Protein AF-A0A4Y2C4C5-F1 (afdb_monomer_lite)

Organism: Araneus ventricosus (NCBI:txid182803)

Foldseek 3Di:
DPLPPDDDDPDDPDPDPPDDEAEAAQVSLLVVQFDDAFAFQLVVLVSSVCVCCVPPNDAYAYEYEDDDPPDDDPVVVVLVVLQVPADADDDDHDRRDTDHDGSVNQCSHPNSVVVSVVNSVPVQVPRPHYDYDHDD

Radius of gyration: 16.6 Å; chains: 1; bounding box: 33×39×47 Å

Sequence (136 aa):
MFYNIFDTVPERPVDNTDNLYFVLHGCSLIHRVVWPKQETFGDVYTTYMSYIKRHYGDEVTVVFDGYTESNVKTKTIERQRRRIKRTSREIIFNESTVLLDPQRQFLSNLANKEFFISQTRWPLGERRHMHVCSNR

Secondary structure (DSSP, 8-state):
--SS--PPPPPP--S--TT--EEEEHHHHHHHSPPPTT-BHHHHHHHHHHHHHHHH-S-EEEE-------S--HHHHHHHHHHHT--PPP----TTSB--S-HHHHTTSHHHHHHHHHHHHHHHHSSSS-------

Structure (mmCIF, N/CA/C/O backbone):
data_AF-A0A4Y2C4C5-F1
#
_entry.id   AF-A0A4Y2C4C5-F1
#
loop_
_atom_site.group_PDB
_atom_site.id
_atom_site.type_symbol
_atom_site.label_atom_id
_atom_site.label_alt_id
_atom_site.label_comp_id
_atom_site.label_asym_id
_atom_site.label_entity_id
_atom_site.label_seq_id
_atom_site.pdbx_PDB_ins_code
_atom_site.Cartn_x
_atom_site.Cartn_y
_atom_site.Cartn_z
_atom_site.occupancy
_atom_site.B_iso_or_equiv
_atom_site.auth_seq_id
_atom_site.auth_comp_id
_atom_site.auth_asym_id
_atom_site.auth_atom_id
_atom_site.pdbx_PDB_model_num
ATOM 1 N N . MET A 1 1 ? -16.285 10.145 -7.436 1.00 42.97 1 MET A N 1
ATOM 2 C CA . MET A 1 1 ? -16.070 9.441 -8.713 1.00 42.97 1 MET A CA 1
ATOM 3 C C . MET A 1 1 ? -15.095 10.303 -9.520 1.00 42.97 1 MET A C 1
ATOM 5 O O . MET A 1 1 ? -15.540 11.147 -10.269 1.00 42.97 1 MET A O 1
ATOM 9 N N . PHE A 1 2 ? -13.786 10.238 -9.230 1.00 40.41 2 PHE A N 1
ATOM 10 C CA . PHE A 1 2 ? -12.778 11.183 -9.773 1.00 40.41 2 PHE A CA 1
ATOM 11 C C . PHE A 1 2 ? -11.611 10.493 -10.504 1.00 40.41 2 PHE A C 1
ATOM 13 O O . PHE A 1 2 ? -10.772 11.168 -11.080 1.00 40.41 2 PHE A O 1
ATOM 20 N N . TYR A 1 3 ? -11.547 9.157 -10.493 1.00 40.50 3 TYR A N 1
ATOM 21 C CA . TYR A 1 3 ? -10.404 8.400 -11.026 1.00 40.50 3 TYR A CA 1
ATOM 22 C C . TYR A 1 3 ? -10.631 7.826 -12.434 1.00 40.50 3 TYR A C 1
ATOM 24 O O . TYR A 1 3 ? -9.736 7.183 -12.968 1.00 40.50 3 TYR A O 1
ATOM 32 N N . ASN A 1 4 ? -11.796 8.085 -13.037 1.00 48.38 4 ASN A N 1
ATOM 33 C CA . ASN A 1 4 ? -12.156 7.614 -14.382 1.00 48.38 4 ASN A CA 1
ATOM 34 C C . ASN A 1 4 ? -11.835 8.647 -15.482 1.00 48.38 4 ASN A C 1
ATOM 36 O O . ASN A 1 4 ? -12.296 8.489 -16.599 1.00 48.38 4 ASN A O 1
ATOM 40 N N . ILE A 1 5 ? -11.116 9.730 -15.160 1.00 51.38 5 ILE A N 1
ATOM 41 C CA . ILE A 1 5 ? -10.836 10.843 -16.094 1.00 51.38 5 ILE A CA 1
ATOM 42 C C . ILE A 1 5 ? -9.521 10.617 -16.865 1.00 51.38 5 ILE A C 1
ATOM 44 O O . ILE A 1 5 ? -9.191 11.361 -17.779 1.00 51.38 5 ILE A O 1
ATOM 48 N N . PHE A 1 6 ? -8.751 9.589 -16.506 1.00 45.75 6 PHE A N 1
ATOM 49 C CA . PHE A 1 6 ? -7.539 9.234 -17.234 1.00 45.75 6 PHE A CA 1
ATOM 50 C C . PHE A 1 6 ? -7.845 8.083 -18.182 1.00 45.75 6 PHE A C 1
ATOM 52 O O . PHE A 1 6 ? -7.931 6.934 -17.740 1.00 45.75 6 PHE A O 1
ATOM 59 N N . ASP A 1 7 ? -7.989 8.405 -19.463 1.00 47.72 7 ASP A N 1
ATOM 60 C CA . ASP A 1 7 ? -8.007 7.410 -20.526 1.00 47.72 7 ASP A CA 1
ATOM 61 C C . ASP A 1 7 ? -6.652 6.695 -20.573 1.00 47.72 7 ASP A C 1
ATOM 63 O O . ASP A 1 7 ? -5.584 7.313 -20.491 1.00 47.72 7 ASP A O 1
ATOM 67 N N . THR A 1 8 ? -6.681 5.368 -20.670 1.00 58.41 8 THR A N 1
ATOM 68 C CA . THR A 1 8 ? -5.489 4.586 -21.000 1.00 58.41 8 THR A CA 1
ATOM 69 C C . THR A 1 8 ? -5.079 4.925 -22.424 1.00 58.41 8 THR A C 1
ATOM 71 O O . THR A 1 8 ? -5.868 4.741 -23.351 1.00 58.41 8 THR A O 1
ATOM 74 N N . VAL A 1 9 ? -3.856 5.431 -22.593 1.00 55.62 9 VAL A N 1
ATOM 75 C CA . VAL A 1 9 ? -3.279 5.695 -23.916 1.00 55.62 9 VAL A CA 1
ATOM 76 C C . VAL A 1 9 ? -3.312 4.385 -24.716 1.00 55.62 9 VAL A C 1
ATOM 78 O O . VAL A 1 9 ? -2.830 3.377 -24.196 1.00 55.62 9 VAL A O 1
ATOM 81 N N . PRO A 1 10 ? -3.893 4.360 -25.931 1.00 55.53 10 PRO A N 1
ATOM 82 C CA . PRO A 1 10 ? -3.906 3.156 -26.750 1.00 55.53 10 PRO A CA 1
ATOM 83 C C . PRO A 1 10 ? -2.473 2.728 -27.073 1.00 55.53 10 PRO A C 1
ATOM 85 O O . PRO A 1 10 ? -1.609 3.575 -27.320 1.00 55.53 10 PRO A O 1
ATOM 88 N N . GLU A 1 11 ? -2.237 1.416 -27.053 1.00 54.53 11 GLU A N 1
ATOM 89 C CA . GLU A 1 11 ? -0.945 0.819 -27.382 1.00 54.53 11 GLU A CA 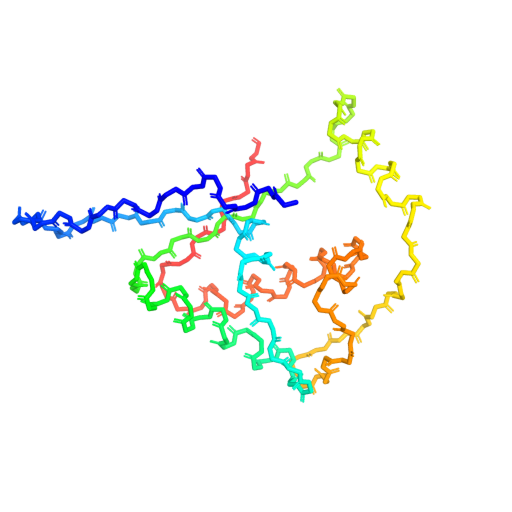1
ATOM 90 C C . GLU A 1 11 ? -0.483 1.322 -28.753 1.00 54.53 11 GLU A C 1
ATOM 92 O O . GLU A 1 11 ? -1.133 1.103 -29.777 1.00 54.53 11 GLU A O 1
ATOM 97 N N . ARG A 1 12 ? 0.633 2.053 -28.768 1.00 55.25 12 ARG A N 1
ATOM 98 C CA . ARG A 1 12 ? 1.340 2.365 -30.006 1.00 55.25 12 ARG A CA 1
ATOM 99 C C . ARG A 1 12 ? 2.288 1.200 -30.287 1.00 55.25 12 ARG A C 1
ATOM 101 O O . ARG A 1 12 ? 3.044 0.851 -29.379 1.00 55.25 12 ARG A O 1
ATOM 108 N N . PRO A 1 13 ? 2.323 0.643 -31.509 1.00 54.53 13 PRO A N 1
ATOM 109 C CA . PRO A 1 13 ? 3.436 -0.194 -31.919 1.00 54.53 13 PRO A CA 1
ATOM 110 C C . PRO A 1 13 ? 4.627 0.748 -32.117 1.00 54.53 13 PRO A C 1
ATOM 112 O O . PRO A 1 13 ? 4.786 1.369 -33.166 1.00 54.53 13 PRO A O 1
ATOM 115 N N . VAL A 1 14 ? 5.384 0.974 -31.046 1.00 51.84 14 VAL A N 1
ATOM 116 C CA . VAL A 1 14 ? 6.628 1.736 -31.109 1.00 51.84 14 VAL A CA 1
ATOM 117 C C . VAL A 1 14 ? 7.718 0.724 -31.409 1.00 51.84 14 VAL A C 1
ATOM 119 O O . VAL A 1 14 ? 8.172 0.011 -30.522 1.00 51.84 14 VAL A O 1
ATOM 122 N N . ASP A 1 15 ? 8.104 0.638 -32.678 1.00 54.16 15 ASP A N 1
ATOM 123 C CA . ASP A 1 15 ? 9.397 0.069 -33.039 1.00 54.16 15 ASP A CA 1
ATOM 124 C C . ASP A 1 15 ? 10.470 0.908 -32.323 1.00 54.16 15 ASP A C 1
ATOM 126 O O . ASP A 1 15 ? 10.569 2.116 -32.555 1.00 54.16 15 ASP A O 1
ATOM 130 N N . ASN A 1 16 ? 11.235 0.256 -31.439 1.00 54.72 16 ASN A N 1
ATOM 131 C CA . ASN A 1 16 ? 12.286 0.788 -30.558 1.00 54.72 16 ASN A CA 1
ATOM 132 C C . ASN A 1 16 ? 11.820 1.330 -29.181 1.00 54.72 16 ASN A C 1
ATOM 134 O O . ASN A 1 16 ? 11.774 2.536 -28.930 1.00 54.72 16 ASN A O 1
ATOM 138 N N . THR A 1 17 ? 11.502 0.412 -28.260 1.00 54.28 17 THR A N 1
ATOM 139 C CA . THR A 1 17 ? 11.105 0.661 -26.855 1.00 54.28 17 THR A CA 1
ATOM 140 C C . THR A 1 17 ? 12.216 0.397 -25.837 1.00 54.28 17 THR A C 1
ATOM 142 O O . THR A 1 17 ? 11.922 0.193 -24.662 1.00 54.28 17 THR A O 1
ATOM 145 N N . ASP A 1 18 ? 13.486 0.393 -26.236 1.00 57.34 18 ASP A N 1
ATOM 146 C CA . ASP A 1 18 ? 14.539 -0.168 -25.379 1.00 57.34 18 ASP A CA 1
ATOM 147 C C . ASP A 1 18 ? 14.850 0.639 -24.104 1.00 57.34 18 ASP A C 1
ATOM 149 O O . ASP A 1 18 ? 15.646 0.175 -23.301 1.00 57.34 18 ASP A O 1
ATOM 153 N N . ASN A 1 19 ? 14.227 1.805 -23.857 1.00 60.06 19 ASN A N 1
ATOM 154 C CA . ASN A 1 19 ? 14.456 2.594 -22.632 1.00 60.06 19 ASN A CA 1
ATOM 155 C C . ASN A 1 19 ? 13.245 3.457 -22.193 1.00 60.06 19 ASN A C 1
ATOM 157 O O . ASN A 1 19 ? 13.366 4.674 -22.027 1.00 60.06 19 ASN A O 1
ATOM 161 N N . LEU A 1 20 ? 12.052 2.874 -22.025 1.00 65.81 20 LEU A N 1
ATOM 162 C CA . LEU A 1 20 ? 10.915 3.590 -21.420 1.00 65.81 20 LEU A CA 1
ATOM 163 C C . LEU A 1 20 ? 10.899 3.409 -19.894 1.00 65.81 20 LEU A C 1
ATOM 165 O O . LEU A 1 20 ? 10.543 2.348 -19.394 1.00 65.81 20 LEU A O 1
ATOM 169 N N . TYR A 1 21 ? 11.218 4.475 -19.153 1.00 70.38 21 TYR A N 1
ATOM 170 C CA . TYR A 1 21 ? 11.119 4.501 -17.690 1.00 70.38 21 TYR A CA 1
ATOM 171 C C . TYR A 1 21 ? 9.747 5.007 -17.233 1.00 70.38 21 TYR A C 1
ATOM 173 O O . TYR A 1 21 ? 9.394 6.170 -17.451 1.00 70.38 21 TYR A O 1
ATOM 181 N N . PHE A 1 22 ? 8.978 4.163 -16.543 1.00 76.19 22 PHE A N 1
ATOM 182 C CA . PHE A 1 22 ? 7.704 4.573 -15.951 1.00 76.19 22 PHE A CA 1
ATOM 183 C C . PHE A 1 22 ? 7.909 5.151 -14.551 1.00 76.19 22 PHE A C 1
ATOM 185 O O . PHE A 1 22 ? 8.479 4.499 -13.680 1.00 76.19 22 PHE A O 1
ATOM 192 N N . VAL A 1 23 ? 7.381 6.352 -14.303 1.00 80.62 23 VAL A N 1
ATOM 193 C CA . VAL A 1 23 ? 7.311 6.942 -12.958 1.00 80.62 23 VAL A CA 1
ATOM 194 C C . VAL A 1 23 ? 5.852 7.030 -12.522 1.00 80.62 23 VAL A C 1
ATOM 196 O O . VAL A 1 23 ? 5.058 7.777 -13.093 1.00 80.62 23 VAL A O 1
ATOM 199 N N . LEU A 1 24 ? 5.482 6.259 -11.500 1.00 83.88 24 LEU A N 1
ATOM 200 C CA . LEU A 1 24 ? 4.123 6.198 -10.971 1.00 83.88 24 LEU A CA 1
ATOM 201 C C . LEU A 1 24 ? 3.974 7.043 -9.713 1.00 83.88 24 LEU A C 1
ATOM 203 O O . LEU A 1 24 ? 4.769 6.962 -8.779 1.00 83.88 24 LEU A O 1
ATOM 207 N N . HIS A 1 25 ? 2.870 7.778 -9.633 1.00 83.94 25 HIS A N 1
ATOM 208 C CA . HIS A 1 25 ? 2.468 8.442 -8.401 1.00 83.94 25 HIS A CA 1
ATOM 209 C C . HIS A 1 25 ? 1.853 7.427 -7.418 1.00 83.94 25 HIS A C 1
ATOM 211 O O . HIS A 1 25 ? 0.699 7.008 -7.572 1.00 83.94 25 HIS A O 1
ATOM 217 N N . GLY A 1 26 ? 2.597 7.060 -6.374 1.00 83.06 26 GLY A N 1
ATOM 218 C CA . GLY A 1 26 ? 2.230 6.031 -5.395 1.00 83.06 26 GLY A CA 1
ATOM 219 C C . GLY A 1 26 ? 0.922 6.327 -4.659 1.00 83.06 26 GLY A C 1
ATOM 220 O O . GLY A 1 26 ? 0.092 5.442 -4.469 1.00 83.06 26 GLY A O 1
ATOM 221 N N . CYS A 1 27 ? 0.648 7.599 -4.352 1.00 81.50 27 CYS A N 1
ATOM 222 C CA . CYS A 1 27 ? -0.620 8.008 -3.741 1.00 81.50 27 CYS A CA 1
ATOM 223 C C . CYS A 1 27 ? -1.846 7.781 -4.651 1.00 81.50 27 CYS A C 1
ATOM 225 O O . CYS A 1 27 ? -2.960 7.690 -4.142 1.00 81.50 27 CYS A O 1
ATOM 227 N N . SER A 1 28 ? -1.669 7.686 -5.975 1.00 83.94 28 SER A N 1
ATOM 228 C CA . SER A 1 28 ? -2.738 7.277 -6.903 1.00 83.94 28 SER A CA 1
ATOM 229 C C . SER A 1 28 ? -2.862 5.754 -6.949 1.00 83.94 28 SER A C 1
ATOM 231 O O . SER A 1 28 ? -3.963 5.211 -6.853 1.00 83.94 28 SER A O 1
ATOM 233 N N . LEU A 1 29 ? -1.717 5.066 -7.010 1.00 87.50 29 LEU A N 1
ATOM 234 C CA . LEU A 1 29 ? -1.637 3.610 -7.066 1.00 87.50 29 LEU A CA 1
ATOM 235 C C . LEU A 1 29 ? -2.385 2.949 -5.898 1.00 87.50 29 LEU A C 1
ATOM 237 O O . LEU A 1 29 ? -3.181 2.039 -6.128 1.00 87.50 29 LEU A O 1
ATOM 241 N N . ILE A 1 30 ? -2.226 3.471 -4.674 1.00 87.88 30 ILE A N 1
ATOM 242 C CA . ILE A 1 30 ? -2.872 2.907 -3.476 1.00 87.88 30 ILE A CA 1
ATOM 243 C C . ILE A 1 30 ? -4.403 2.940 -3.493 1.00 87.88 30 ILE A C 1
ATOM 245 O O . ILE A 1 30 ? -5.048 2.223 -2.735 1.00 87.88 30 ILE A O 1
ATOM 249 N N . HIS A 1 31 ? -4.996 3.802 -4.319 1.00 86.31 31 HIS A N 1
ATOM 250 C CA . HIS A 1 31 ? -6.445 3.894 -4.486 1.00 86.31 31 HIS A CA 1
ATOM 251 C C . HIS A 1 31 ? -6.952 3.104 -5.696 1.00 86.31 31 HIS A C 1
ATOM 253 O O . HIS A 1 31 ? -8.162 2.908 -5.817 1.00 86.31 31 HIS A O 1
ATOM 259 N N . ARG A 1 32 ? -6.051 2.696 -6.595 1.00 90.00 32 ARG A N 1
ATOM 260 C CA . ARG A 1 32 ? -6.373 2.047 -7.868 1.00 90.00 32 ARG A CA 1
ATOM 261 C C . ARG A 1 32 ? -6.358 0.526 -7.763 1.00 90.00 32 ARG A C 1
ATOM 263 O O . ARG A 1 32 ? -7.240 -0.118 -8.320 1.00 90.00 32 ARG A O 1
ATOM 270 N N . VAL A 1 33 ? -5.384 -0.035 -7.051 1.00 88.81 33 VAL A N 1
ATOM 271 C CA . VAL A 1 33 ? -5.281 -1.486 -6.852 1.00 88.81 33 VAL A CA 1
ATOM 272 C C . VAL A 1 33 ? -6.347 -1.932 -5.862 1.00 88.81 33 VAL A C 1
ATOM 274 O O . VAL A 1 33 ? -6.381 -1.440 -4.739 1.00 88.81 33 VAL A O 1
ATOM 277 N N . VAL A 1 34 ? -7.227 -2.842 -6.273 1.00 89.81 34 VAL A N 1
ATOM 278 C CA . VAL A 1 34 ? -8.308 -3.356 -5.422 1.00 89.81 34 VAL A CA 1
ATOM 279 C C . VAL A 1 34 ? -7.751 -4.394 -4.455 1.00 89.81 34 VAL A C 1
ATOM 281 O O . VAL A 1 34 ? -7.052 -5.314 -4.873 1.00 89.81 34 VAL A O 1
ATOM 284 N N . TRP A 1 35 ? -8.067 -4.251 -3.168 1.00 88.62 35 TRP A N 1
ATOM 285 C CA . TRP A 1 35 ? -7.650 -5.209 -2.141 1.00 88.62 35 TRP A CA 1
ATOM 286 C C . TRP A 1 35 ? -8.643 -6.371 -2.066 1.00 88.62 35 TRP A C 1
ATOM 288 O O . TRP A 1 35 ? -9.842 -6.112 -1.889 1.00 88.62 35 TRP A O 1
ATOM 298 N N . PRO A 1 36 ? -8.189 -7.631 -2.189 1.00 79.81 36 PRO A N 1
ATOM 299 C CA . PRO A 1 36 ? -9.053 -8.774 -1.943 1.00 79.81 36 PRO A CA 1
ATOM 300 C C . PRO A 1 36 ? -9.489 -8.804 -0.469 1.00 79.81 36 PRO A C 1
ATOM 302 O O . PRO A 1 36 ? -8.834 -8.243 0.412 1.00 79.81 36 PRO A O 1
ATOM 305 N N . LYS A 1 37 ? -10.649 -9.407 -0.195 1.00 79.69 37 LYS A N 1
ATOM 306 C CA . LYS A 1 37 ? -11.173 -9.524 1.173 1.00 79.69 37 LYS A CA 1
ATOM 307 C C . LYS A 1 37 ? -10.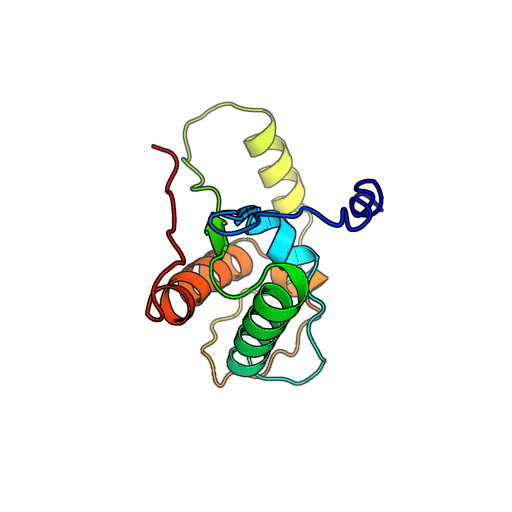476 -10.675 1.898 1.00 79.69 37 LYS A C 1
ATOM 309 O O . LYS A 1 37 ? -10.309 -11.723 1.295 1.00 79.69 37 LYS A O 1
ATOM 314 N N . GLN A 1 38 ? -10.223 -10.503 3.199 1.00 76.81 38 GLN A N 1
ATOM 315 C CA . GLN A 1 38 ? -9.702 -11.549 4.099 1.00 76.81 38 GLN A CA 1
ATOM 316 C C . GLN A 1 38 ? -8.281 -12.041 3.770 1.00 76.81 38 GLN A C 1
ATOM 318 O O . GLN A 1 38 ? -7.900 -13.129 4.183 1.00 76.81 38 GLN A O 1
ATOM 323 N N . GLU A 1 39 ? -7.494 -11.222 3.081 1.00 84.81 39 GLU A N 1
ATOM 324 C CA . GLU A 1 39 ? -6.087 -11.492 2.780 1.00 84.81 39 GLU A CA 1
ATOM 325 C C . GLU A 1 39 ? -5.158 -10.817 3.794 1.00 84.81 39 GLU A C 1
ATOM 327 O O . GLU A 1 39 ? -5.556 -9.878 4.498 1.00 84.81 39 GLU A O 1
ATOM 332 N N . THR A 1 40 ? -3.909 -11.269 3.867 1.00 92.81 40 THR A N 1
ATOM 333 C CA . THR A 1 40 ? -2.896 -10.620 4.705 1.00 92.81 40 THR A CA 1
ATOM 334 C C . THR A 1 40 ? -2.345 -9.351 4.042 1.00 92.81 40 THR A C 1
ATOM 336 O O . THR A 1 40 ? -2.498 -9.131 2.836 1.00 92.81 40 THR A O 1
ATOM 339 N N . PHE A 1 41 ? -1.677 -8.475 4.799 1.00 90.12 41 PHE A N 1
ATOM 340 C CA . PHE A 1 41 ? -0.991 -7.326 4.190 1.00 90.12 41 PHE A CA 1
ATOM 341 C C . PHE A 1 41 ? 0.124 -7.755 3.220 1.00 90.12 41 PHE A C 1
ATOM 343 O O . PHE A 1 41 ? 0.361 -7.051 2.238 1.00 90.12 41 PHE A O 1
ATOM 350 N N . GLY A 1 42 ? 0.757 -8.914 3.432 1.00 89.56 42 GLY A N 1
ATOM 351 C CA . GLY A 1 42 ? 1.722 -9.506 2.499 1.00 89.56 42 GLY A CA 1
ATOM 352 C C . GLY A 1 42 ? 1.105 -9.829 1.134 1.00 89.56 42 GLY A C 1
ATOM 353 O O . GLY A 1 42 ? 1.665 -9.486 0.087 1.00 89.56 42 GLY A O 1
ATOM 354 N N . ASP A 1 43 ? -0.100 -10.395 1.129 1.00 90.56 43 ASP A N 1
ATOM 355 C CA . ASP A 1 43 ? -0.855 -10.687 -0.097 1.00 90.56 43 ASP A CA 1
ATOM 356 C C . ASP A 1 43 ? -1.285 -9.396 -0.807 1.00 90.56 43 ASP A C 1
ATOM 358 O O . ASP A 1 43 ? -1.219 -9.279 -2.038 1.00 90.56 43 ASP A O 1
ATOM 362 N N . VAL A 1 44 ? -1.646 -8.365 -0.035 1.00 90.12 44 VAL A N 1
ATOM 363 C CA . VAL A 1 44 ? -1.909 -7.021 -0.565 1.00 90.12 44 VAL A CA 1
ATOM 364 C C . VAL A 1 44 ? -0.662 -6.463 -1.258 1.00 90.12 44 VAL A C 1
ATOM 366 O O . VAL A 1 44 ? -0.769 -5.986 -2.390 1.00 90.12 44 VAL A O 1
ATOM 369 N N . TYR A 1 45 ? 0.525 -6.549 -0.648 1.00 88.06 45 TYR A N 1
ATOM 370 C CA . TYR A 1 45 ? 1.776 -6.117 -1.285 1.00 88.06 45 TYR A CA 1
ATOM 371 C C . TYR A 1 45 ? 2.059 -6.898 -2.571 1.00 88.06 45 TYR A C 1
ATOM 373 O O . TYR A 1 45 ? 2.362 -6.297 -3.602 1.00 88.06 45 TYR A O 1
ATOM 381 N N . THR A 1 46 ? 1.858 -8.213 -2.558 1.00 88.19 46 THR A N 1
ATOM 382 C CA . THR A 1 46 ? 1.993 -9.067 -3.748 1.00 88.19 46 THR A CA 1
ATOM 383 C C . THR A 1 46 ? 1.020 -8.665 -4.860 1.00 88.19 46 THR A C 1
ATOM 385 O O . THR A 1 46 ? 1.382 -8.648 -6.042 1.00 88.19 46 THR A O 1
ATOM 388 N N . THR A 1 47 ? -0.195 -8.248 -4.498 1.00 90.00 47 THR A N 1
ATOM 389 C CA . THR A 1 47 ? -1.192 -7.723 -5.441 1.00 90.00 47 THR A CA 1
ATOM 390 C C . THR A 1 47 ? -0.709 -6.425 -6.094 1.00 90.00 47 THR A C 1
ATOM 392 O O . THR A 1 47 ? -0.824 -6.275 -7.312 1.00 90.00 47 THR A O 1
ATOM 395 N N . TYR A 1 48 ? -0.107 -5.505 -5.329 1.00 88.88 48 TYR A N 1
ATOM 396 C CA . TYR A 1 48 ? 0.509 -4.297 -5.896 1.00 88.88 48 TYR A CA 1
ATOM 397 C C . TYR A 1 48 ? 1.645 -4.629 -6.864 1.00 88.88 48 TYR A C 1
ATOM 399 O O . TYR A 1 48 ? 1.712 -4.023 -7.932 1.00 88.88 48 TYR A O 1
ATOM 407 N N . MET A 1 49 ? 2.495 -5.605 -6.530 1.00 86.06 49 MET A N 1
ATOM 408 C CA . MET A 1 49 ? 3.607 -6.015 -7.396 1.00 86.06 49 MET A CA 1
ATOM 409 C C . MET A 1 49 ? 3.095 -6.552 -8.718 1.00 86.06 49 MET A C 1
ATOM 411 O O . MET A 1 49 ? 3.520 -6.121 -9.788 1.00 86.06 49 MET A O 1
ATOM 415 N N . SER A 1 50 ? 2.130 -7.462 -8.629 1.00 88.56 50 SER A N 1
ATOM 416 C CA . SER A 1 50 ? 1.512 -8.092 -9.787 1.00 88.56 50 SER A CA 1
ATOM 417 C C . SER A 1 50 ? 0.815 -7.057 -10.667 1.00 88.56 50 SER A C 1
ATOM 419 O O . SER A 1 50 ? 0.927 -7.116 -11.888 1.00 88.56 50 SER A O 1
ATOM 421 N N . TYR A 1 51 ? 0.146 -6.070 -10.061 1.00 90.00 51 TYR A N 1
ATOM 422 C CA . TYR A 1 51 ? -0.477 -4.967 -10.786 1.00 90.00 51 TYR A CA 1
ATOM 423 C C . TYR A 1 51 ? 0.560 -4.108 -11.522 1.00 90.00 51 TYR A C 1
ATOM 425 O O . TYR A 1 51 ? 0.401 -3.856 -12.714 1.00 90.00 51 TYR A O 1
ATOM 433 N N . ILE A 1 52 ? 1.624 -3.669 -10.840 1.00 86.31 52 ILE A N 1
ATOM 434 C CA . ILE A 1 52 ? 2.668 -2.838 -11.458 1.00 86.31 52 ILE A CA 1
ATOM 435 C C . ILE A 1 52 ? 3.302 -3.589 -12.629 1.00 86.31 52 ILE A C 1
ATOM 437 O O . ILE A 1 52 ? 3.293 -3.080 -13.747 1.00 86.31 52 ILE A O 1
ATOM 441 N N . LYS A 1 53 ? 3.748 -4.828 -12.393 1.00 85.81 53 LYS A N 1
ATOM 442 C CA . LYS A 1 53 ? 4.398 -5.660 -13.407 1.00 85.81 53 LYS A CA 1
ATOM 443 C C . LYS A 1 53 ? 3.508 -5.892 -14.624 1.00 85.81 53 LYS A C 1
ATOM 445 O O . LYS A 1 53 ? 3.955 -5.753 -15.757 1.00 85.81 53 LYS A O 1
ATOM 450 N N . ARG A 1 54 ? 2.228 -6.200 -14.399 1.00 88.25 54 ARG A N 1
ATOM 451 C CA . ARG A 1 54 ? 1.263 -6.462 -15.475 1.00 88.25 54 ARG A CA 1
ATOM 452 C C . ARG A 1 54 ? 0.967 -5.232 -16.333 1.00 88.25 54 ARG A C 1
ATOM 454 O O . ARG A 1 54 ? 0.690 -5.391 -17.515 1.00 88.25 54 ARG A O 1
ATOM 461 N N . HIS A 1 55 ? 0.957 -4.037 -15.743 1.00 87.06 55 HIS A N 1
ATOM 462 C CA . HIS A 1 55 ? 0.508 -2.821 -16.429 1.00 87.06 55 HIS A CA 1
ATOM 463 C C . HIS A 1 55 ? 1.639 -1.909 -16.912 1.00 87.06 55 HIS A C 1
ATOM 465 O O . HIS A 1 55 ? 1.401 -1.092 -17.797 1.00 87.06 55 HIS A O 1
ATOM 471 N N . TYR A 1 56 ? 2.830 -2.013 -16.325 1.00 83.88 56 TYR A N 1
ATOM 472 C CA . TYR A 1 56 ? 3.940 -1.085 -16.559 1.00 83.88 56 TYR A CA 1
ATOM 473 C C . TYR A 1 56 ? 5.293 -1.788 -16.764 1.00 83.88 56 TYR A C 1
ATOM 475 O O . TYR A 1 56 ? 6.274 -1.118 -17.067 1.00 83.88 56 TYR A O 1
ATOM 483 N N . GLY A 1 57 ? 5.356 -3.118 -16.632 1.00 83.00 57 GLY A N 1
ATOM 484 C CA . GLY A 1 57 ? 6.587 -3.893 -16.796 1.00 83.00 57 GLY A CA 1
ATOM 485 C C . GLY A 1 57 ? 7.449 -3.966 -15.532 1.00 83.00 57 GLY A C 1
ATOM 486 O O . GLY A 1 57 ? 6.996 -3.661 -14.429 1.00 83.00 57 GLY A O 1
ATOM 487 N N . ASP A 1 58 ? 8.690 -4.425 -15.700 1.00 77.69 58 ASP A N 1
ATOM 488 C CA . ASP A 1 58 ? 9.617 -4.694 -14.591 1.00 77.69 58 ASP A CA 1
ATOM 489 C C . ASP A 1 58 ? 10.426 -3.457 -14.150 1.00 77.69 58 ASP A C 1
ATOM 491 O O . ASP A 1 58 ? 10.825 -3.373 -12.990 1.00 77.69 58 ASP A O 1
ATOM 495 N N . GLU A 1 59 ? 10.621 -2.469 -15.031 1.00 79.88 59 GLU A N 1
ATOM 496 C CA . GLU A 1 59 ? 11.379 -1.241 -14.743 1.00 79.88 59 GLU A CA 1
ATOM 497 C C . GLU A 1 59 ? 10.452 -0.048 -14.479 1.00 79.88 59 GLU A C 1
ATOM 499 O O . GLU A 1 59 ? 10.176 0.787 -15.345 1.00 79.88 59 GLU A O 1
ATOM 504 N N . VAL A 1 60 ? 9.945 0.040 -13.249 1.00 78.00 60 VAL A N 1
ATOM 505 C CA . VAL A 1 60 ? 8.958 1.056 -12.865 1.00 78.00 60 VAL A CA 1
ATOM 506 C C . VAL A 1 60 ? 9.369 1.708 -11.570 1.00 78.00 60 VAL A C 1
ATOM 508 O O . VAL A 1 60 ? 9.523 1.038 -10.570 1.00 78.00 60 VAL A O 1
ATOM 511 N N . THR A 1 61 ? 9.441 3.028 -11.525 1.00 80.69 61 THR A N 1
ATOM 512 C CA . THR A 1 61 ? 9.702 3.762 -10.291 1.00 80.69 61 THR A CA 1
ATOM 513 C C . THR A 1 61 ? 8.403 4.271 -9.669 1.00 80.69 61 THR A C 1
ATOM 515 O O . THR A 1 61 ? 7.692 5.075 -10.266 1.00 80.69 61 THR A O 1
ATOM 518 N N . VAL A 1 62 ? 8.079 3.841 -8.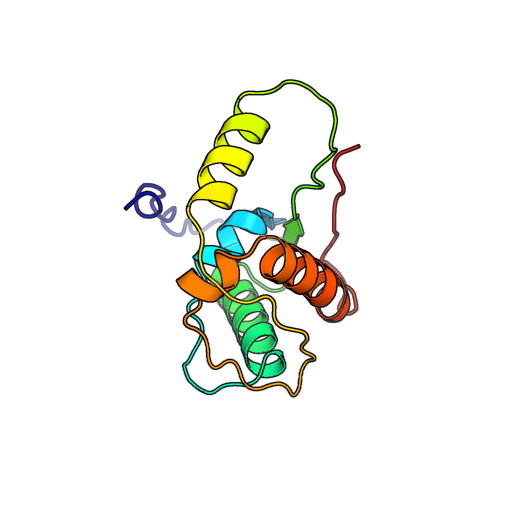444 1.00 80.00 62 VAL A N 1
ATOM 519 C CA . VAL A 1 62 ? 6.911 4.340 -7.697 1.00 80.00 62 VAL A CA 1
ATOM 520 C C . VAL A 1 62 ? 7.342 5.409 -6.697 1.00 80.00 62 VAL A C 1
ATOM 522 O O . VAL A 1 62 ? 8.106 5.147 -5.771 1.00 80.00 62 VAL A O 1
ATOM 525 N N . VAL A 1 63 ? 6.799 6.616 -6.845 1.00 78.56 63 VAL A N 1
ATOM 526 C CA . VAL A 1 63 ? 7.121 7.768 -6.001 1.00 78.56 63 VAL A CA 1
ATOM 527 C C . VAL A 1 63 ? 5.934 8.119 -5.116 1.00 78.56 63 VAL A C 1
ATOM 529 O O . VAL A 1 63 ? 4.851 8.455 -5.598 1.00 78.56 63 VAL A O 1
ATOM 532 N N . PHE A 1 64 ? 6.142 8.073 -3.803 1.00 77.62 64 PHE A N 1
ATOM 533 C CA . PHE A 1 64 ? 5.203 8.621 -2.829 1.00 77.62 64 PHE A CA 1
ATOM 534 C C . PHE A 1 64 ? 5.605 10.051 -2.493 1.00 77.62 64 PHE A C 1
ATOM 536 O O . PHE A 1 64 ? 6.777 10.315 -2.231 1.00 77.62 64 PHE A O 1
ATOM 543 N N . ASP A 1 65 ? 4.637 10.967 -2.476 1.00 69.19 65 ASP A N 1
ATOM 544 C CA . ASP A 1 65 ? 4.909 12.327 -2.045 1.00 69.19 65 ASP A CA 1
ATOM 545 C C . ASP A 1 65 ? 5.334 12.338 -0.570 1.00 69.19 65 ASP A C 1
ATOM 547 O O . ASP A 1 65 ? 4.650 11.825 0.317 1.00 69.19 65 ASP A O 1
ATOM 551 N N . GLY A 1 66 ? 6.513 12.904 -0.310 1.00 60.41 66 GLY A N 1
ATOM 552 C CA . GLY A 1 66 ? 6.912 13.288 1.033 1.00 60.41 66 GLY A CA 1
ATOM 553 C C . GLY A 1 66 ? 6.066 14.482 1.450 1.00 60.41 66 GLY A C 1
ATOM 554 O O . GLY A 1 66 ? 6.144 15.548 0.841 1.00 60.41 66 GLY A O 1
ATOM 555 N N . TYR A 1 67 ? 5.224 14.306 2.464 1.00 53.88 67 TYR A N 1
ATOM 556 C CA . TYR A 1 67 ? 4.507 15.423 3.063 1.00 53.88 67 TYR A CA 1
ATOM 557 C C . TYR A 1 67 ? 5.489 16.203 3.934 1.00 53.88 67 TYR A C 1
ATOM 559 O O . TYR A 1 67 ? 5.748 15.820 5.070 1.00 53.88 67 TYR A O 1
ATOM 567 N N . THR A 1 68 ? 6.037 17.303 3.425 1.00 51.44 68 THR A N 1
ATOM 568 C CA . THR A 1 68 ? 6.632 18.309 4.301 1.00 51.44 68 THR A CA 1
ATOM 569 C C . THR A 1 68 ? 5.501 19.052 5.003 1.00 51.44 68 THR A C 1
ATOM 571 O O . THR A 1 68 ? 4.597 19.601 4.369 1.00 51.44 68 THR A O 1
ATOM 574 N N . GLU A 1 69 ? 5.534 19.080 6.334 1.00 53.31 69 GLU A N 1
ATOM 575 C CA . GLU A 1 69 ? 4.612 19.850 7.182 1.00 53.31 69 GLU A CA 1
ATOM 576 C C . GLU A 1 69 ? 4.836 21.371 7.062 1.00 53.31 69 GLU A C 1
ATOM 578 O O . GLU A 1 69 ? 4.532 22.135 7.974 1.00 53.31 69 GLU A O 1
ATOM 583 N N . SER A 1 70 ? 5.388 21.855 5.944 1.00 53.03 70 SER A N 1
ATOM 584 C CA . SER A 1 70 ? 5.674 23.271 5.759 1.00 53.03 70 SER A CA 1
ATOM 585 C C . SER A 1 70 ? 4.366 24.035 5.523 1.00 53.03 70 SER A C 1
ATOM 587 O O . SER A 1 70 ? 3.789 24.028 4.431 1.00 53.03 70 SER A O 1
ATOM 589 N N . ASN A 1 71 ? 3.912 24.623 6.624 1.00 60.41 71 ASN A N 1
ATOM 590 C CA . ASN A 1 71 ? 2.909 25.652 6.853 1.00 60.41 71 ASN A CA 1
ATOM 591 C C . ASN A 1 71 ? 2.294 26.376 5.631 1.00 60.41 71 ASN A C 1
ATOM 593 O O . ASN A 1 71 ? 2.975 26.926 4.771 1.00 60.41 71 ASN A O 1
ATOM 597 N N . VAL A 1 72 ? 0.955 26.461 5.684 1.00 55.75 72 VAL A N 1
ATOM 598 C CA . VAL A 1 72 ? 0.036 27.324 4.909 1.00 55.75 72 VAL A CA 1
ATOM 599 C C . VAL A 1 72 ? -0.112 27.005 3.412 1.00 55.75 72 VAL A C 1
ATOM 601 O O . VAL A 1 72 ? 0.305 27.761 2.541 1.00 55.75 72 VAL A O 1
ATOM 604 N N . LYS A 1 73 ? -0.809 25.907 3.086 1.00 66.38 73 LYS A N 1
ATOM 605 C CA . LYS A 1 73 ? -1.383 25.665 1.744 1.00 66.38 73 LYS A CA 1
ATOM 606 C C . LYS A 1 73 ? -2.776 25.039 1.861 1.00 66.38 73 LYS A C 1
ATOM 608 O O . LYS A 1 73 ? -3.024 24.248 2.771 1.00 66.38 73 LYS A O 1
ATOM 613 N N . THR A 1 74 ? -3.658 25.308 0.894 1.00 64.38 74 THR A N 1
ATOM 614 C CA . THR A 1 74 ? -5.018 24.732 0.752 1.00 64.38 74 THR A CA 1
ATOM 615 C C . THR A 1 74 ? -5.063 23.211 0.967 1.00 64.38 74 THR A C 1
ATOM 617 O O . THR A 1 74 ? -6.029 22.680 1.513 1.00 64.38 74 THR A O 1
ATOM 620 N N . LYS A 1 75 ? -3.983 22.499 0.606 1.00 66.81 75 LYS A N 1
ATOM 621 C CA . LYS A 1 75 ? -3.823 21.050 0.812 1.00 66.81 75 LYS A CA 1
ATOM 622 C C . LYS A 1 75 ? -3.879 20.633 2.291 1.00 66.81 75 LYS A C 1
ATOM 624 O O . LYS A 1 75 ? -4.480 19.604 2.596 1.00 66.81 75 LYS A O 1
ATOM 629 N N . THR A 1 76 ? -3.303 21.415 3.205 1.00 67.00 76 THR A N 1
ATOM 630 C CA . THR A 1 76 ? -3.278 21.104 4.647 1.00 67.00 76 THR A CA 1
ATOM 631 C C . THR A 1 76 ? -4.655 21.296 5.280 1.00 67.00 76 THR A C 1
ATOM 633 O O . THR A 1 76 ? -5.113 20.427 6.021 1.00 67.00 76 THR A O 1
ATOM 636 N N . ILE A 1 77 ? -5.362 22.371 4.914 1.00 74.81 77 ILE A N 1
ATOM 637 C CA . ILE A 1 77 ? -6.728 22.650 5.389 1.00 74.81 77 ILE A CA 1
ATOM 638 C C . ILE A 1 77 ? -7.692 21.556 4.912 1.00 74.81 77 ILE A C 1
ATOM 640 O O . ILE A 1 77 ? -8.433 20.984 5.712 1.00 74.81 77 ILE A O 1
ATOM 644 N N . GLU A 1 78 ? -7.634 21.178 3.631 1.00 72.25 78 GLU A N 1
ATOM 645 C CA . GLU A 1 78 ? -8.454 20.079 3.108 1.00 72.25 78 GLU A CA 1
ATOM 646 C C . GLU A 1 78 ? -8.123 18.726 3.759 1.00 72.25 78 GLU A C 1
ATOM 648 O O . GLU A 1 78 ? -9.025 17.917 3.994 1.00 72.25 78 GLU A O 1
ATOM 653 N N . ARG A 1 79 ? -6.856 18.469 4.111 1.00 69.56 79 ARG A N 1
ATOM 654 C CA . ARG A 1 79 ? -6.455 17.272 4.873 1.00 69.56 79 ARG A CA 1
ATOM 655 C C . ARG A 1 79 ? -7.061 17.283 6.272 1.00 69.56 79 ARG A C 1
ATOM 657 O O . ARG A 1 79 ? -7.646 16.278 6.670 1.00 69.56 79 ARG A O 1
ATOM 664 N N . GLN A 1 80 ? -6.978 18.400 6.991 1.00 69.94 80 GLN A N 1
ATOM 665 C CA . GLN A 1 80 ? -7.551 18.532 8.331 1.00 69.94 80 GLN A CA 1
ATOM 666 C C . GLN A 1 80 ? -9.078 18.381 8.302 1.00 69.94 80 GLN A C 1
ATOM 668 O O . GLN A 1 80 ? -9.637 17.623 9.093 1.00 69.94 80 GLN A O 1
ATOM 673 N N . ARG A 1 81 ? -9.751 18.979 7.313 1.00 76.88 81 ARG A N 1
ATOM 674 C CA . ARG A 1 81 ? -11.190 18.793 7.085 1.00 76.88 81 ARG A CA 1
ATOM 675 C C . ARG A 1 81 ? -11.554 17.328 6.823 1.00 76.88 81 ARG A C 1
ATOM 677 O O . ARG A 1 81 ? -12.558 16.841 7.340 1.00 76.88 81 ARG A O 1
ATOM 684 N N . ARG A 1 82 ? -10.751 16.602 6.032 1.00 68.06 82 ARG A N 1
ATOM 685 C CA . ARG A 1 82 ? -10.937 15.156 5.800 1.00 68.06 82 ARG A CA 1
ATOM 686 C C . ARG A 1 82 ? -10.642 14.329 7.050 1.00 68.06 82 ARG A C 1
ATOM 688 O O . ARG A 1 82 ? -11.318 13.328 7.249 1.00 68.06 82 ARG A O 1
ATOM 695 N N . ARG A 1 83 ? -9.681 14.739 7.882 1.00 65.00 83 ARG A N 1
ATOM 696 C CA . ARG A 1 83 ? -9.323 14.071 9.142 1.00 65.00 83 ARG A CA 1
ATOM 697 C C . ARG A 1 83 ? -10.457 14.154 10.164 1.00 65.00 83 ARG A C 1
ATOM 699 O O . ARG A 1 83 ? -10.820 13.132 10.726 1.00 65.00 83 ARG A O 1
ATOM 706 N N . ILE A 1 84 ? -11.062 15.331 10.335 1.00 69.62 84 ILE A N 1
ATOM 707 C CA . I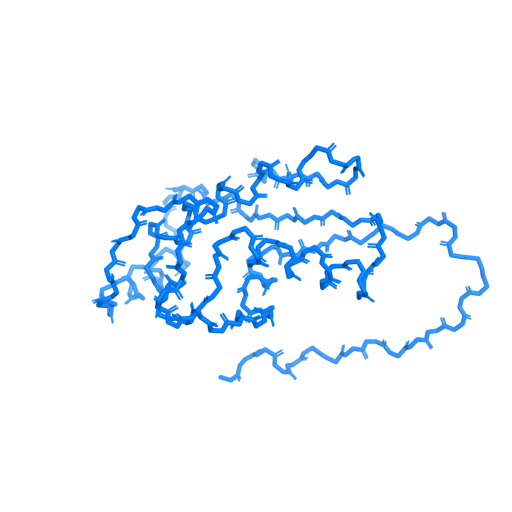LE A 1 84 ? -12.152 15.564 11.304 1.00 69.62 84 ILE A CA 1
ATOM 708 C C . ILE A 1 84 ? -13.396 14.708 10.998 1.00 69.62 84 ILE A C 1
ATOM 710 O O . ILE A 1 84 ? -14.152 14.365 11.898 1.00 69.62 84 ILE A O 1
ATOM 714 N N . LYS A 1 85 ? -13.610 14.321 9.734 1.00 64.94 85 LYS A N 1
ATOM 715 C CA . LYS A 1 85 ? -14.788 13.549 9.303 1.00 64.94 85 LYS A CA 1
ATOM 716 C C . LYS A 1 85 ? -14.629 12.025 9.385 1.00 64.94 85 LYS A C 1
ATOM 718 O O . LYS A 1 85 ? -15.491 11.317 8.870 1.00 64.94 85 LYS A O 1
ATOM 723 N N . ARG A 1 86 ? -13.524 11.497 9.919 1.00 62.53 86 ARG A N 1
ATOM 724 C CA . ARG A 1 86 ? -13.194 10.069 9.779 1.00 62.53 86 ARG A CA 1
ATOM 725 C C . ARG A 1 86 ? -13.233 9.320 11.106 1.00 62.53 86 ARG A C 1
ATOM 727 O O . ARG A 1 86 ? -12.733 9.794 12.114 1.00 62.53 86 ARG A O 1
ATOM 734 N N . THR A 1 87 ? -13.821 8.126 11.051 1.00 65.38 87 THR A N 1
ATOM 735 C CA . THR A 1 87 ? -14.166 7.251 12.185 1.00 65.38 87 THR A CA 1
ATOM 736 C C . THR A 1 87 ? -13.395 5.926 12.178 1.00 65.38 87 THR A C 1
ATOM 738 O O . THR A 1 87 ? -13.685 5.036 12.971 1.00 65.38 87 THR A O 1
ATOM 741 N N . SER A 1 88 ? -12.438 5.747 11.260 1.00 77.12 88 SER A N 1
ATOM 742 C CA . SER A 1 88 ? -11.695 4.489 11.142 1.00 77.12 88 SER A CA 1
ATOM 743 C C . SER A 1 88 ? -10.656 4.354 12.249 1.00 77.12 88 SER A C 1
ATOM 745 O O . SER A 1 88 ? -9.857 5.268 12.466 1.00 77.12 88 SER A O 1
ATOM 747 N N . ARG A 1 89 ? -10.626 3.176 12.877 1.00 85.44 89 ARG A N 1
ATOM 748 C CA . ARG A 1 89 ? -9.613 2.790 13.861 1.00 85.44 89 ARG A CA 1
ATOM 749 C C . ARG A 1 89 ? -8.208 2.822 13.265 1.00 85.44 89 ARG A C 1
ATOM 751 O O . ARG A 1 89 ? -8.018 2.541 12.078 1.00 85.44 89 ARG A O 1
ATOM 758 N N . GLU A 1 90 ? -7.249 3.190 14.101 1.00 87.81 90 GLU A N 1
ATOM 759 C CA . GLU A 1 90 ? -5.835 2.977 13.819 1.00 87.81 90 GLU A CA 1
ATOM 760 C C . GLU A 1 90 ? -5.516 1.489 14.000 1.00 87.81 90 GLU A C 1
ATOM 762 O O . GLU A 1 90 ? -6.053 0.849 14.906 1.00 87.81 90 GLU A O 1
ATOM 767 N N . ILE A 1 91 ? -4.713 0.922 13.103 1.00 88.25 91 ILE A N 1
ATOM 768 C CA . ILE A 1 91 ? -4.384 -0.503 13.087 1.00 88.25 91 ILE A CA 1
ATOM 769 C C . ILE A 1 91 ? -2.869 -0.634 13.113 1.00 88.25 91 ILE A C 1
ATOM 771 O O . ILE A 1 91 ? -2.182 -0.117 12.235 1.00 88.25 91 ILE A O 1
ATOM 775 N N . ILE A 1 92 ? -2.368 -1.378 14.092 1.00 90.19 92 ILE A N 1
ATOM 776 C CA . ILE A 1 92 ? -0.992 -1.868 14.100 1.00 90.19 92 ILE A CA 1
ATOM 777 C C . ILE A 1 92 ? -1.005 -3.198 13.353 1.00 90.19 92 ILE A C 1
ATOM 779 O O . ILE A 1 92 ? -1.778 -4.090 13.700 1.00 90.19 92 ILE A O 1
ATOM 783 N N . PHE A 1 93 ? -0.190 -3.323 12.312 1.00 90.31 93 PHE A N 1
ATOM 784 C CA . PHE A 1 93 ? -0.160 -4.517 11.476 1.00 90.31 93 PHE A CA 1
ATOM 785 C C . PHE A 1 93 ? 1.250 -4.825 10.980 1.00 90.31 93 PHE A C 1
ATOM 787 O O . PHE A 1 93 ? 2.141 -3.979 10.981 1.00 90.31 93 PHE A O 1
ATOM 794 N N . ASN A 1 94 ? 1.423 -6.062 10.540 1.00 90.62 94 ASN A N 1
ATOM 795 C CA . ASN A 1 94 ? 2.588 -6.569 9.829 1.00 90.62 94 ASN A CA 1
ATOM 796 C C . ASN A 1 94 ? 2.118 -7.354 8.594 1.00 90.62 94 ASN A C 1
ATOM 798 O O . ASN A 1 94 ? 0.915 -7.4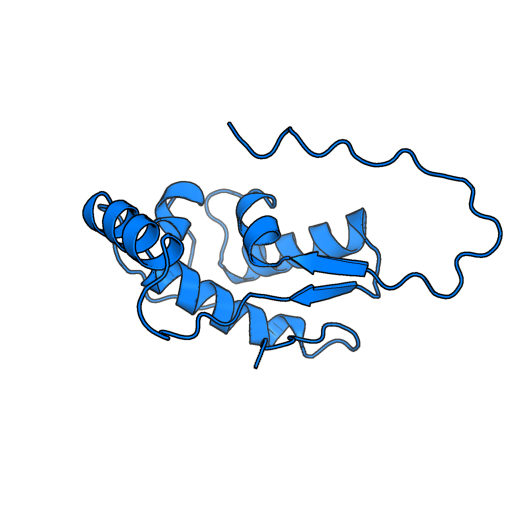61 8.351 1.00 90.62 94 ASN A O 1
ATOM 802 N N . GLU A 1 95 ? 3.050 -7.936 7.842 1.00 88.94 95 GLU A N 1
ATOM 803 C CA . GLU A 1 95 ? 2.733 -8.703 6.631 1.00 88.94 95 GLU A CA 1
ATOM 804 C C . GLU A 1 95 ? 1.733 -9.838 6.879 1.00 88.94 95 GLU A C 1
ATOM 806 O O . GLU A 1 95 ? 0.828 -10.014 6.078 1.00 88.94 95 GLU A O 1
ATOM 811 N N . SER A 1 96 ? 1.827 -10.541 8.012 1.00 92.12 96 SER A N 1
ATOM 812 C CA . SER A 1 96 ? 0.929 -11.652 8.372 1.00 92.12 96 SER A CA 1
ATOM 813 C C . SER A 1 96 ? -0.442 -11.226 8.914 1.00 92.12 96 SER A C 1
ATOM 815 O O . SER A 1 96 ? -1.308 -12.067 9.148 1.00 92.12 96 SER A O 1
ATOM 817 N N . THR A 1 97 ? -0.659 -9.932 9.160 1.00 92.81 97 THR A N 1
ATOM 818 C CA . THR A 1 97 ? -1.922 -9.452 9.731 1.00 92.81 97 THR A CA 1
ATOM 819 C C . THR A 1 97 ? -3.021 -9.496 8.673 1.00 92.81 97 THR A C 1
ATOM 821 O O . THR A 1 97 ? -2.855 -8.959 7.581 1.00 92.81 97 THR A O 1
ATOM 824 N N . VAL A 1 98 ? -4.163 -10.100 9.005 1.00 92.56 98 VAL A N 1
ATOM 825 C CA . VAL A 1 98 ? -5.319 -10.174 8.101 1.00 92.56 98 VAL A CA 1
ATOM 826 C C . VAL A 1 98 ? -6.013 -8.816 8.009 1.00 92.56 98 VAL A C 1
ATOM 828 O O . VAL A 1 98 ? -6.382 -8.209 9.019 1.00 92.56 98 VAL A O 1
ATOM 831 N N . LEU A 1 99 ? -6.232 -8.346 6.783 1.00 89.00 99 LEU A N 1
ATOM 832 C CA . LEU A 1 99 ? -6.961 -7.121 6.497 1.00 89.00 99 LEU A CA 1
ATOM 833 C C . LEU A 1 99 ? -8.473 -7.355 6.641 1.00 89.00 99 LEU A C 1
ATOM 835 O O . LEU A 1 99 ? -9.133 -7.934 5.776 1.00 89.00 99 LEU A O 1
ATOM 839 N N . LEU A 1 100 ? -9.033 -6.845 7.738 1.00 89.00 100 LEU A N 1
ATOM 840 C CA . LEU A 1 100 ? -10.471 -6.928 8.025 1.00 89.00 100 LEU A CA 1
ATOM 841 C C . LEU A 1 100 ? -11.259 -5.720 7.508 1.00 89.00 100 LEU A C 1
ATOM 843 O O . LEU A 1 100 ? -12.444 -5.829 7.193 1.00 89.00 100 LEU A O 1
ATOM 847 N N . ASP A 1 101 ? -10.606 -4.562 7.424 1.00 88.12 101 ASP A N 1
ATOM 848 C CA . ASP A 1 101 ? -11.266 -3.310 7.078 1.00 88.12 101 ASP A CA 1
ATOM 849 C C . ASP A 1 101 ? -11.279 -3.119 5.548 1.00 88.12 101 ASP A C 1
ATOM 851 O O . ASP A 1 101 ? -10.258 -3.329 4.885 1.00 88.12 101 ASP A O 1
ATOM 855 N N . PRO A 1 102 ? -12.393 -2.660 4.946 1.00 88.69 102 PRO A N 1
ATOM 856 C CA . PRO A 1 102 ? -12.418 -2.306 3.533 1.00 88.69 102 PRO A CA 1
ATOM 857 C C . PRO A 1 102 ? -11.335 -1.273 3.194 1.00 88.69 102 PRO A C 1
ATOM 859 O O . PRO A 1 102 ? -11.176 -0.282 3.908 1.00 88.69 102 PRO A O 1
ATOM 862 N N . GLN A 1 103 ? -10.666 -1.423 2.046 1.00 89.62 103 GLN A N 1
ATOM 863 C CA . GLN A 1 103 ? -9.581 -0.535 1.590 1.00 89.62 103 GLN A CA 1
ATOM 864 C C . GLN A 1 103 ? -9.893 0.960 1.756 1.00 89.62 103 GLN A C 1
ATOM 866 O O . GLN A 1 103 ? -9.068 1.735 2.238 1.00 89.62 103 GLN A O 1
ATOM 871 N N . ARG A 1 104 ? -11.104 1.393 1.376 1.00 86.56 104 ARG A N 1
ATOM 872 C CA . ARG A 1 104 ? -11.520 2.801 1.495 1.00 86.56 104 ARG A CA 1
ATOM 873 C C . ARG A 1 104 ? -11.568 3.284 2.941 1.00 86.56 104 ARG A C 1
ATOM 875 O O . ARG A 1 104 ? -11.257 4.448 3.178 1.00 86.56 104 ARG A O 1
ATOM 882 N N . GLN A 1 105 ? -11.978 2.422 3.868 1.00 87.44 105 GLN A N 1
ATOM 883 C CA . GLN A 1 105 ? -12.042 2.716 5.295 1.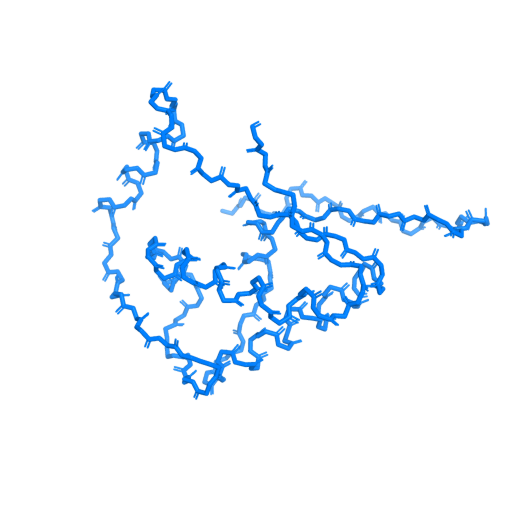00 87.44 105 GLN A CA 1
ATOM 884 C C . GLN A 1 105 ? -10.635 2.726 5.893 1.00 87.44 105 GLN A C 1
ATOM 886 O O . GLN A 1 105 ? -10.266 3.711 6.529 1.00 87.44 105 GLN A O 1
ATOM 891 N N . PHE A 1 106 ? -9.816 1.724 5.576 1.00 88.75 106 PHE A N 1
ATOM 892 C CA . PHE A 1 106 ? -8.425 1.651 6.014 1.00 88.75 106 PHE A CA 1
ATOM 893 C C . PHE A 1 106 ? -7.612 2.882 5.575 1.00 88.75 106 PHE A C 1
ATOM 895 O O . PHE A 1 106 ? -7.081 3.606 6.415 1.00 88.75 106 PHE A O 1
ATOM 902 N N . LEU A 1 107 ? -7.615 3.203 4.272 1.00 85.75 107 LEU A N 1
ATOM 903 C CA . LEU A 1 107 ? -6.928 4.376 3.703 1.00 85.75 107 LEU A CA 1
ATOM 904 C C . LEU A 1 107 ? -7.579 5.707 4.106 1.00 85.75 107 LEU A C 1
ATOM 906 O O . LEU A 1 107 ? -7.115 6.790 3.719 1.00 85.75 107 LEU A O 1
ATOM 910 N N . SER A 1 108 ? -8.695 5.650 4.838 1.00 82.81 108 SER A N 1
ATOM 911 C CA . SER A 1 108 ? -9.290 6.837 5.418 1.00 82.81 108 SER A CA 1
ATOM 912 C C . SER A 1 108 ? -8.489 7.312 6.642 1.00 82.81 108 SER A C 1
ATOM 914 O O . SER A 1 108 ? -8.279 8.514 6.827 1.00 82.81 108 SER A O 1
ATOM 916 N N . ASN A 1 109 ? -7.976 6.394 7.454 1.00 84.88 109 ASN A N 1
ATOM 917 C CA . ASN A 1 109 ? -7.150 6.768 8.588 1.00 84.88 109 ASN A CA 1
ATOM 918 C C . ASN A 1 109 ? -5.755 7.198 8.090 1.00 84.88 109 ASN A C 1
ATOM 920 O O . ASN A 1 109 ? -5.127 6.519 7.278 1.00 84.88 109 ASN A O 1
ATOM 924 N N . LEU A 1 110 ? -5.300 8.372 8.536 1.00 80.31 110 LEU A N 1
ATOM 925 C CA . LEU A 1 110 ? -4.033 8.950 8.094 1.00 80.31 110 LEU A CA 1
ATOM 926 C C . LEU A 1 110 ? -2.828 8.151 8.601 1.00 80.31 110 LEU A C 1
ATOM 928 O O . LEU A 1 110 ? -1.932 7.888 7.808 1.00 80.31 110 LEU A O 1
ATOM 932 N N . ALA A 1 111 ? -2.848 7.734 9.869 1.00 83.56 111 ALA A N 1
ATOM 933 C CA . ALA A 1 111 ? -1.788 6.930 10.469 1.00 83.56 111 ALA A CA 1
ATOM 934 C C . ALA A 1 111 ? -1.676 5.576 9.760 1.00 83.56 111 ALA A C 1
ATOM 936 O O . ALA A 1 111 ? -0.593 5.200 9.325 1.00 83.56 111 ALA A O 1
ATOM 937 N N . ASN A 1 112 ? -2.810 4.913 9.498 1.00 87.50 112 ASN A N 1
ATOM 938 C CA . ASN A 1 112 ? -2.829 3.665 8.727 1.00 87.50 112 ASN A CA 1
ATOM 939 C C . ASN A 1 112 ? -2.246 3.853 7.325 1.00 87.50 112 ASN A C 1
ATOM 941 O O . ASN A 1 112 ? -1.470 3.024 6.862 1.00 87.50 112 ASN A O 1
ATOM 945 N N . LYS A 1 113 ? -2.616 4.940 6.633 1.00 84.62 113 LYS A N 1
ATOM 946 C CA . LYS A 1 113 ? -2.099 5.237 5.293 1.00 84.62 113 LYS A CA 1
ATOM 947 C C . LYS A 1 113 ? -0.593 5.508 5.321 1.00 84.62 113 LYS A C 1
ATOM 949 O O . LYS A 1 113 ? 0.118 4.990 4.469 1.00 84.62 113 LYS A O 1
ATOM 954 N N . GLU A 1 114 ? -0.113 6.325 6.251 1.00 83.50 114 GLU A N 1
ATOM 955 C CA . GLU A 1 114 ? 1.308 6.670 6.365 1.00 83.50 114 GLU A CA 1
ATOM 956 C C . GLU A 1 114 ? 2.156 5.460 6.748 1.00 83.50 114 GLU A C 1
ATOM 958 O O . GLU A 1 114 ? 3.191 5.226 6.125 1.00 83.50 114 GLU A O 1
ATOM 963 N N . PHE A 1 115 ? 1.677 4.648 7.691 1.00 86.19 115 PHE A N 1
ATOM 964 C CA . PHE A 1 115 ? 2.325 3.402 8.074 1.00 86.19 115 PHE A CA 1
ATOM 965 C C . PHE A 1 115 ? 2.286 2.370 6.938 1.00 86.19 115 PHE A C 1
ATOM 967 O O . PHE A 1 115 ? 3.295 1.750 6.632 1.00 86.19 115 PHE A O 1
ATOM 974 N N . PHE A 1 116 ? 1.173 2.240 6.211 1.00 87.19 116 PHE A N 1
ATOM 975 C CA . PHE A 1 116 ? 1.120 1.388 5.020 1.00 87.19 116 PHE A CA 1
ATOM 976 C C . PHE A 1 116 ? 2.135 1.827 3.959 1.00 87.19 116 PHE A C 1
ATOM 978 O O . PHE A 1 116 ? 2.843 0.987 3.411 1.00 87.19 116 PHE A O 1
ATOM 985 N N . ILE A 1 117 ? 2.238 3.137 3.700 1.00 82.62 117 ILE A N 1
ATOM 986 C CA . ILE A 1 117 ? 3.220 3.690 2.763 1.00 82.62 117 ILE A CA 1
ATOM 987 C C . ILE A 1 117 ? 4.641 3.395 3.248 1.00 82.62 117 ILE A C 1
ATOM 989 O O . ILE A 1 117 ? 5.473 2.983 2.442 1.00 82.62 117 ILE A O 1
ATOM 993 N N . SER A 1 118 ? 4.932 3.576 4.539 1.00 79.31 118 SER A N 1
ATOM 994 C CA . SER A 1 118 ? 6.263 3.299 5.084 1.00 79.31 118 SER A CA 1
ATOM 995 C C . SER A 1 118 ? 6.628 1.819 4.987 1.00 79.31 118 SER A C 1
ATOM 997 O O . SER A 1 118 ? 7.748 1.517 4.591 1.00 79.31 118 SER A O 1
ATOM 999 N N . GLN A 1 119 ? 5.678 0.915 5.234 1.00 75.75 119 GLN A N 1
ATOM 1000 C CA . GLN A 1 119 ? 5.880 -0.521 5.062 1.00 75.75 119 GLN A CA 1
ATOM 1001 C C . GLN A 1 119 ? 6.041 -0.892 3.588 1.00 75.75 119 GLN A C 1
ATOM 1003 O O . GLN A 1 119 ? 6.958 -1.629 3.272 1.00 75.75 119 GLN A O 1
ATOM 1008 N N . THR A 1 120 ? 5.283 -0.309 2.646 1.00 66.81 120 THR A N 1
ATOM 1009 C CA . THR A 1 120 ? 5.522 -0.551 1.206 1.00 66.81 120 THR A CA 1
ATOM 1010 C C . THR A 1 120 ? 6.897 -0.094 0.725 1.00 66.81 120 THR A C 1
ATOM 1012 O O . THR A 1 120 ? 7.355 -0.592 -0.296 1.00 66.81 120 THR A O 1
ATOM 1015 N N . ARG A 1 121 ? 7.586 0.818 1.431 1.00 58.12 121 ARG A N 1
ATOM 1016 C CA . ARG A 1 121 ? 8.950 1.236 1.054 1.00 58.12 121 ARG A CA 1
ATOM 1017 C C . ARG A 1 121 ? 9.966 0.099 1.180 1.00 58.12 121 ARG A C 1
ATOM 1019 O O . ARG A 1 121 ? 10.973 0.146 0.485 1.00 58.12 121 ARG A O 1
ATOM 1026 N N . TRP A 1 122 ? 9.710 -0.888 2.043 1.00 42.47 122 TRP A N 1
ATOM 1027 C CA . TRP A 1 122 ? 10.663 -1.950 2.362 1.00 42.47 122 TRP A CA 1
ATOM 1028 C C . TRP A 1 122 ? 10.630 -3.123 1.354 1.00 42.47 122 TRP A C 1
ATOM 1030 O O . TRP A 1 122 ? 11.660 -3.369 0.731 1.00 42.47 122 TRP A O 1
ATOM 1040 N N . PRO A 1 123 ? 9.480 -3.756 1.032 1.00 48.75 123 PRO A N 1
ATOM 1041 C CA . PRO A 1 123 ? 9.407 -4.836 0.038 1.00 48.75 123 PRO A CA 1
ATOM 1042 C C . PRO A 1 123 ? 9.682 -4.382 -1.403 1.00 48.75 123 PRO A C 1
ATOM 1044 O O . PRO A 1 123 ? 10.004 -5.200 -2.263 1.00 48.75 123 PRO A O 1
ATOM 1047 N N . LEU A 1 124 ? 9.519 -3.083 -1.683 1.00 50.88 124 LEU A N 1
ATOM 1048 C CA . LEU A 1 124 ? 9.649 -2.505 -3.022 1.00 50.88 124 LEU A CA 1
ATOM 1049 C C . LEU A 1 124 ? 11.069 -2.122 -3.428 1.00 50.88 124 LEU A C 1
ATOM 1051 O O . LEU A 1 124 ? 11.344 -2.036 -4.619 1.00 50.88 124 LEU A O 1
ATOM 1055 N N . GLY A 1 125 ? 11.954 -1.868 -2.465 1.00 43.22 125 GLY A N 1
ATOM 1056 C CA . GLY A 1 125 ? 13.299 -1.356 -2.734 1.00 43.22 125 GLY A CA 1
ATOM 1057 C C . GLY A 1 125 ? 14.350 -2.430 -3.024 1.00 43.22 125 GLY A C 1
ATOM 1058 O O . GLY A 1 125 ? 15.405 -2.109 -3.565 1.00 43.22 125 GLY A O 1
ATOM 1059 N N . GLU A 1 126 ? 14.092 -3.696 -2.684 1.00 42.88 126 GLU A N 1
ATOM 1060 C CA . GLU A 1 126 ? 15.128 -4.744 -2.681 1.00 42.88 126 GLU A CA 1
ATOM 1061 C C . GLU A 1 126 ? 15.242 -5.541 -3.994 1.00 42.88 126 GLU A C 1
ATOM 1063 O O . GLU A 1 126 ? 16.194 -6.297 -4.195 1.00 42.88 126 GLU A O 1
ATOM 1068 N N . ARG A 1 127 ? 14.337 -5.318 -4.955 1.00 41.09 127 ARG A N 1
ATOM 1069 C CA . ARG A 1 127 ? 14.508 -5.762 -6.346 1.00 41.09 127 ARG A CA 1
ATOM 1070 C C . ARG A 1 127 ? 14.740 -4.533 -7.216 1.00 41.09 127 ARG A C 1
ATOM 1072 O O . ARG A 1 127 ? 13.891 -3.655 -7.294 1.00 41.09 127 ARG A O 1
ATOM 1079 N N . ARG A 1 128 ? 15.956 -4.457 -7.771 1.00 39.47 128 ARG A N 1
ATOM 1080 C CA . ARG A 1 128 ? 16.526 -3.317 -8.506 1.00 39.47 128 ARG A CA 1
ATOM 1081 C C . ARG A 1 128 ? 15.476 -2.649 -9.408 1.00 39.47 128 ARG A C 1
ATOM 1083 O O . ARG A 1 128 ? 14.803 -3.345 -10.156 1.00 39.47 128 ARG A O 1
ATOM 1090 N N . HIS A 1 129 ? 15.432 -1.314 -9.343 1.00 43.34 129 HIS A N 1
ATOM 1091 C CA . HIS A 1 129 ? 14.614 -0.384 -10.142 1.00 43.34 129 HIS A CA 1
ATOM 1092 C C . HIS A 1 129 ? 13.238 0.035 -9.587 1.00 43.34 129 HIS A C 1
ATOM 1094 O O . HIS A 1 129 ? 12.305 0.242 -10.352 1.00 43.34 129 HIS A O 1
ATOM 1100 N N . MET A 1 130 ? 13.137 0.311 -8.279 1.00 44.19 130 MET A N 1
ATOM 1101 C CA . MET A 1 130 ? 12.069 1.153 -7.706 1.00 44.19 130 MET A CA 1
ATOM 1102 C C . MET A 1 130 ? 12.651 2.228 -6.775 1.00 44.19 130 MET A C 1
ATOM 1104 O O . MET A 1 130 ? 12.928 1.979 -5.604 1.00 44.19 130 MET A O 1
ATOM 1108 N N . HIS A 1 131 ? 12.861 3.445 -7.294 1.00 41.69 131 HIS A N 1
ATOM 1109 C CA . HIS A 1 131 ? 13.467 4.548 -6.538 1.00 41.69 131 HIS A CA 1
ATOM 1110 C C . HIS A 1 131 ? 12.431 5.465 -5.873 1.00 41.69 131 HIS A C 1
ATOM 1112 O O . HIS A 1 131 ? 11.652 6.163 -6.516 1.00 41.69 131 HIS A O 1
ATOM 1118 N N . VAL A 1 132 ? 12.462 5.538 -4.546 1.00 44.62 132 VAL A N 1
ATOM 1119 C CA . VAL A 1 132 ? 11.625 6.471 -3.787 1.00 44.62 132 VAL A CA 1
ATOM 1120 C C . VAL A 1 132 ? 12.261 7.865 -3.824 1.00 44.62 132 VAL A C 1
ATOM 1122 O O . VAL A 1 132 ? 13.177 8.159 -3.060 1.00 44.62 132 VAL A O 1
ATOM 1125 N N . CYS A 1 133 ? 11.776 8.747 -4.699 1.00 35.41 133 CYS A N 1
ATOM 1126 C CA . CYS A 1 133 ? 12.156 10.161 -4.666 1.00 35.41 133 CYS A CA 1
ATOM 1127 C C . CYS A 1 133 ? 11.355 10.908 -3.590 1.00 35.41 133 CYS A C 1
ATOM 1129 O O . CYS A 1 133 ? 10.162 11.164 -3.737 1.00 35.41 133 CYS A O 1
ATOM 1131 N N . SER A 1 134 ? 12.025 11.298 -2.507 1.00 33.94 134 SER A N 1
ATOM 1132 C CA . SER A 1 134 ? 11.520 12.336 -1.609 1.00 33.94 134 SER A CA 1
ATOM 1133 C C . SER A 1 134 ? 11.732 13.687 -2.286 1.00 33.94 134 SER A C 1
ATOM 1135 O O . SER A 1 134 ? 12.877 14.085 -2.493 1.00 33.94 134 SER A O 1
ATOM 1137 N N . ASN A 1 135 ? 10.654 14.398 -2.624 1.00 29.09 135 ASN A N 1
ATOM 1138 C CA . ASN A 1 135 ? 10.766 15.797 -3.035 1.00 29.09 135 ASN A CA 1
ATOM 1139 C C . ASN A 1 135 ? 11.298 16.597 -1.841 1.00 29.09 135 ASN A C 1
ATOM 1141 O O . ASN A 1 135 ? 10.615 16.731 -0.825 1.00 29.09 135 ASN A O 1
ATOM 1145 N N . ARG A 1 136 ? 12.554 17.022 -1.960 1.00 31.11 136 ARG A N 1
ATOM 1146 C CA . ARG A 1 136 ? 13.197 17.986 -1.074 1.00 31.11 136 ARG A CA 1
ATOM 1147 C C . ARG A 1 136 ? 12.623 19.378 -1.333 1.00 31.11 136 ARG A C 1
ATOM 1149 O O . ARG A 1 136 ? 12.268 19.650 -2.502 1.00 31.11 136 ARG A O 1
#

pLDDT: mean 71.75, std 17.48, range [29.09, 92.81]